Protein AF-A0A0Q8F2L2-F1 (afdb_monomer)

Mean predicted aligned error: 10.18 Å

pLDDT: mean 75.05, std 16.46, range [38.38, 95.62]

Nearest PDB structures (foldseek):
  5og9-assembly1_A  TM=2.376E-01  e=6.481E+00  Priestia megaterium

Radius of gyration: 17.49 Å; Cα contacts (8 Å, |Δi|>4): 86; chains: 1; bounding box: 38×42×58 Å

Structure (mmCIF, N/CA/C/O backbone):
data_AF-A0A0Q8F2L2-F1
#
_entry.id   AF-A0A0Q8F2L2-F1
#
loop_
_atom_site.group_PDB
_atom_site.id
_atom_site.type_symbol
_atom_site.label_atom_id
_atom_site.label_alt_id
_atom_site.label_comp_id
_atom_site.label_asym_id
_atom_site.label_entity_id
_atom_site.label_seq_id
_atom_site.pdbx_PDB_ins_code
_atom_site.Cartn_x
_atom_site.Cartn_y
_atom_site.Cartn_z
_atom_site.occupancy
_atom_site.B_iso_or_equiv
_atom_site.auth_seq_id
_atom_site.auth_comp_id
_atom_site.auth_asym_id
_atom_site.auth_atom_id
_atom_site.pdbx_PDB_model_num
ATOM 1 N N . MET A 1 1 ? 22.823 -25.774 -33.052 1.00 42.50 1 MET A N 1
ATOM 2 C CA . MET A 1 1 ? 22.061 -24.569 -33.439 1.00 42.50 1 MET A CA 1
ATOM 3 C C . MET A 1 1 ? 20.891 -24.488 -32.468 1.00 42.50 1 MET A C 1
ATOM 5 O O . MET A 1 1 ? 19.851 -25.074 -32.722 1.00 42.50 1 MET A O 1
ATOM 9 N N . MET A 1 2 ? 21.163 -23.960 -31.272 1.00 42.34 2 MET A N 1
ATOM 10 C CA . MET A 1 2 ? 20.377 -24.131 -30.042 1.00 42.34 2 MET A CA 1
ATOM 11 C C . MET A 1 2 ? 20.189 -22.764 -29.369 1.00 42.34 2 MET A C 1
ATOM 13 O O . MET A 1 2 ? 21.136 -21.989 -29.308 1.00 42.34 2 MET A O 1
ATOM 17 N N . GLU A 1 3 ? 18.972 -22.528 -28.875 1.00 50.94 3 GLU A N 1
ATOM 18 C CA . GLU A 1 3 ? 18.668 -21.773 -27.645 1.00 50.94 3 GLU A CA 1
ATOM 19 C C . GLU A 1 3 ? 19.119 -20.310 -27.493 1.00 50.94 3 GLU A C 1
ATOM 21 O O . GLU A 1 3 ? 19.475 -19.879 -26.403 1.00 50.94 3 GLU A O 1
ATOM 26 N N . GLU A 1 4 ? 18.956 -19.479 -28.525 1.00 46.69 4 GLU A N 1
ATOM 27 C CA . GLU A 1 4 ? 18.991 -18.013 -28.331 1.00 46.69 4 GLU A CA 1
ATOM 28 C C . GLU A 1 4 ? 17.603 -17.375 -28.112 1.00 46.69 4 GLU A C 1
ATOM 30 O O . GLU A 1 4 ? 17.502 -16.212 -27.759 1.00 46.69 4 GLU A O 1
ATOM 35 N N . ARG A 1 5 ? 16.503 -18.129 -28.247 1.00 54.28 5 ARG A N 1
ATOM 36 C CA . ARG A 1 5 ? 15.134 -17.562 -28.212 1.00 54.28 5 ARG A CA 1
ATOM 37 C C . ARG A 1 5 ? 14.447 -17.594 -26.842 1.00 54.28 5 ARG A C 1
ATOM 39 O O . ARG A 1 5 ? 13.423 -16.945 -26.661 1.00 54.28 5 ARG A O 1
ATOM 46 N N . SER A 1 6 ? 14.975 -18.362 -25.887 1.00 50.91 6 SER A N 1
ATOM 47 C CA . SER A 1 6 ? 14.314 -18.596 -24.591 1.00 50.91 6 SER A CA 1
ATOM 48 C C . SER A 1 6 ? 14.549 -17.474 -23.573 1.00 50.91 6 SER A C 1
ATOM 50 O O . SER A 1 6 ? 13.743 -17.311 -22.660 1.00 50.91 6 SER A O 1
ATOM 52 N N . TRP A 1 7 ? 15.629 -16.699 -23.715 1.00 50.44 7 TRP A N 1
ATOM 53 C CA . TRP A 1 7 ? 15.955 -15.593 -22.808 1.00 50.44 7 TRP A CA 1
ATOM 54 C C . TRP A 1 7 ? 15.316 -14.270 -23.246 1.00 50.44 7 TRP A C 1
ATOM 56 O O . TRP A 1 7 ? 14.899 -13.494 -22.391 1.00 50.44 7 TRP A O 1
ATOM 66 N N . GLU A 1 8 ? 15.129 -14.052 -24.550 1.00 50.84 8 GLU A N 1
ATOM 67 C CA . GLU A 1 8 ? 14.373 -12.904 -25.073 1.00 50.84 8 GLU A CA 1
ATOM 68 C C . GLU A 1 8 ? 12.880 -13.018 -24.735 1.00 50.84 8 GLU A C 1
ATOM 70 O O . GLU A 1 8 ? 12.269 -12.057 -24.276 1.00 50.84 8 GLU A O 1
ATOM 75 N N . GLN A 1 9 ? 12.295 -14.216 -24.867 1.00 53.16 9 GLN A N 1
ATOM 76 C CA . GLN A 1 9 ? 10.883 -14.451 -24.536 1.00 53.16 9 GLN A CA 1
ATOM 77 C C . GLN A 1 9 ? 10.589 -14.290 -23.038 1.00 53.16 9 GLN A C 1
ATOM 79 O O . GLN A 1 9 ? 9.527 -13.785 -22.680 1.00 53.16 9 GLN A O 1
ATOM 84 N N . GLY A 1 10 ? 11.530 -14.663 -22.162 1.00 57.69 10 GLY A N 1
ATOM 85 C CA . GLY A 1 10 ? 11.390 -14.473 -20.715 1.00 57.69 10 GLY A CA 1
ATOM 86 C C . GLY A 1 10 ? 11.423 -13.001 -20.288 1.00 57.69 10 GLY A C 1
ATOM 87 O O . GLY A 1 10 ? 10.695 -12.618 -19.374 1.00 57.69 10 GLY A O 1
ATOM 88 N N . VAL A 1 11 ? 12.220 -12.165 -20.964 1.00 59.19 11 VAL A N 1
ATOM 89 C CA . VAL A 1 11 ? 12.268 -10.714 -20.710 1.00 59.19 11 VAL A CA 1
ATOM 90 C C . VAL A 1 11 ? 10.999 -10.035 -21.217 1.00 59.19 11 VAL A C 1
ATOM 92 O O . VAL A 1 11 ? 10.376 -9.296 -20.463 1.00 59.19 11 VAL A O 1
ATOM 95 N N . VAL A 1 12 ? 10.559 -10.349 -22.438 1.00 60.12 12 VAL A N 1
ATOM 96 C CA . VAL A 1 12 ? 9.354 -9.745 -23.032 1.00 60.12 12 VAL A CA 1
ATOM 97 C C . VAL A 1 12 ? 8.083 -10.139 -22.272 1.00 60.12 12 VAL A C 1
ATOM 99 O O . VAL A 1 12 ? 7.208 -9.301 -22.073 1.00 60.12 12 VAL A O 1
ATOM 102 N N . ALA A 1 13 ? 7.982 -11.383 -21.791 1.00 60.06 13 ALA A N 1
ATOM 103 C CA . ALA A 1 13 ? 6.863 -11.808 -20.948 1.00 60.06 13 ALA A CA 1
ATOM 104 C C . ALA A 1 13 ? 6.854 -11.074 -19.596 1.00 60.06 13 ALA A C 1
ATOM 106 O O . ALA A 1 13 ? 5.814 -10.568 -19.185 1.00 60.06 13 ALA A O 1
ATOM 107 N N . ALA A 1 14 ? 8.013 -10.935 -18.942 1.00 60.16 14 ALA A N 1
ATOM 108 C CA . ALA A 1 14 ? 8.129 -10.187 -17.690 1.00 60.16 14 ALA A CA 1
ATOM 109 C C . ALA A 1 14 ? 7.838 -8.683 -17.867 1.00 60.16 14 ALA A C 1
ATOM 111 O O . ALA A 1 14 ? 7.245 -8.060 -16.986 1.00 60.16 14 ALA A O 1
ATOM 112 N N . GLU A 1 15 ? 8.233 -8.095 -18.998 1.00 56.75 15 GLU A N 1
ATOM 113 C CA . GLU A 1 15 ? 7.913 -6.708 -19.346 1.00 56.75 15 GLU A CA 1
ATOM 114 C C . GLU A 1 15 ? 6.416 -6.522 -19.622 1.00 56.75 15 GLU A C 1
ATOM 116 O O . GLU A 1 15 ? 5.820 -5.579 -19.103 1.00 56.75 15 GLU A O 1
ATOM 121 N N . ALA A 1 16 ? 5.786 -7.431 -20.370 1.00 60.00 16 ALA A N 1
ATOM 122 C CA . ALA A 1 16 ? 4.350 -7.393 -20.641 1.00 60.00 16 ALA A CA 1
ATOM 123 C C . ALA A 1 16 ? 3.518 -7.559 -19.357 1.00 60.00 16 ALA A C 1
ATOM 125 O O . ALA A 1 16 ? 2.593 -6.783 -19.127 1.00 60.00 16 ALA A O 1
ATOM 126 N N . GLU A 1 17 ? 3.894 -8.492 -18.477 1.00 61.31 17 GLU A N 1
ATOM 127 C CA . GLU A 1 17 ? 3.280 -8.655 -17.152 1.00 61.31 17 GLU A CA 1
ATOM 128 C C . GLU A 1 17 ? 3.451 -7.401 -16.277 1.00 61.31 17 GLU A C 1
ATOM 130 O O . GLU A 1 17 ? 2.535 -7.016 -15.549 1.00 61.31 17 GLU A O 1
ATOM 135 N N . MET A 1 18 ? 4.601 -6.718 -16.360 1.00 63.25 18 MET A N 1
ATOM 136 C CA . MET A 1 18 ? 4.824 -5.450 -15.658 1.00 63.25 18 MET A CA 1
ATOM 137 C C . MET A 1 18 ? 3.941 -4.312 -16.183 1.00 63.25 18 MET A C 1
ATOM 139 O O . MET A 1 18 ? 3.462 -3.512 -15.375 1.00 63.25 18 MET A O 1
ATOM 143 N N . VAL A 1 19 ? 3.731 -4.222 -17.500 1.00 61.06 19 VAL A N 1
ATOM 144 C CA . VAL A 1 19 ? 2.868 -3.200 -18.121 1.00 61.06 19 VAL A CA 1
ATOM 145 C C . VAL A 1 19 ? 1.403 -3.439 -17.753 1.00 61.06 19 VAL A C 1
ATOM 147 O O . VAL A 1 19 ? 0.698 -2.497 -17.392 1.00 61.06 19 VAL A O 1
ATOM 150 N N . ASP A 1 20 ? 0.959 -4.694 -17.769 1.00 64.56 20 ASP A N 1
ATOM 151 C CA . ASP A 1 20 ? -0.424 -5.057 -17.450 1.00 64.56 20 ASP A CA 1
ATOM 152 C C 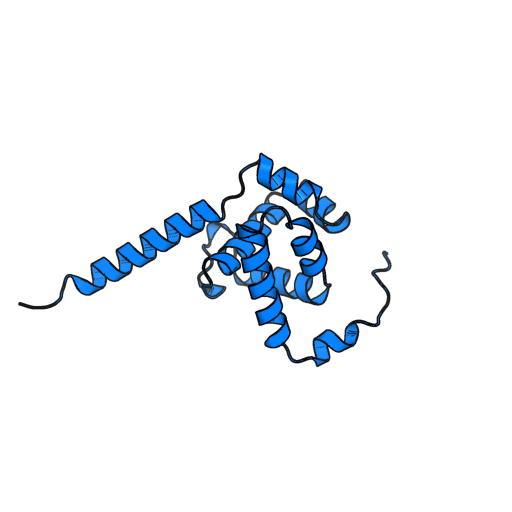. ASP A 1 20 ? -0.730 -4.844 -15.957 1.00 64.56 20 ASP A C 1
ATOM 154 O O . ASP A 1 20 ? -1.743 -4.253 -15.577 1.00 64.56 20 ASP A O 1
ATOM 158 N N . ALA A 1 21 ? 0.221 -5.192 -15.087 1.00 66.00 21 ALA A N 1
ATOM 159 C CA . ALA A 1 21 ? 0.137 -4.880 -13.666 1.00 66.00 21 ALA A CA 1
ATOM 160 C C . ALA A 1 21 ? 0.125 -3.376 -13.368 1.00 66.00 21 ALA A C 1
ATOM 162 O O . ALA A 1 21 ? -0.515 -2.936 -12.414 1.00 66.00 21 ALA A O 1
ATOM 163 N N . PHE A 1 22 ? 0.847 -2.576 -14.152 1.00 66.69 22 PHE A N 1
ATOM 164 C CA . PHE A 1 22 ? 0.826 -1.124 -14.020 1.00 66.69 22 PHE A CA 1
ATOM 165 C C . PHE A 1 22 ? -0.558 -0.560 -14.371 1.00 66.69 22 PHE A C 1
ATOM 167 O O . PHE A 1 22 ? -1.113 0.222 -13.598 1.00 66.69 22 PHE A O 1
ATOM 174 N N . ALA A 1 23 ? -1.150 -1.020 -15.477 1.00 64.94 23 ALA A N 1
ATOM 175 C CA . ALA A 1 23 ? -2.494 -0.627 -15.892 1.00 64.94 23 ALA A CA 1
ATOM 176 C C . ALA A 1 23 ? -3.570 -1.046 -14.875 1.00 64.94 23 ALA A C 1
ATOM 178 O O . ALA A 1 23 ? -4.479 -0.269 -14.589 1.00 64.94 23 ALA A O 1
ATOM 179 N N . ALA A 1 24 ? -3.436 -2.229 -14.269 1.00 65.19 24 ALA A N 1
ATOM 180 C CA . ALA A 1 24 ? -4.362 -2.716 -13.246 1.00 65.19 24 ALA A CA 1
ATOM 181 C C . ALA A 1 24 ? -4.336 -1.888 -11.945 1.00 65.19 24 ALA A C 1
ATOM 183 O O . ALA A 1 24 ? -5.322 -1.851 -11.209 1.00 65.19 24 ALA A O 1
ATOM 184 N N . VAL A 1 25 ? -3.212 -1.230 -11.649 1.00 73.25 25 VAL A N 1
ATOM 185 C CA . VAL A 1 25 ? -2.986 -0.510 -10.385 1.00 73.25 25 VAL A CA 1
ATOM 186 C C . VAL A 1 25 ? -3.206 0.997 -10.526 1.00 73.25 25 VAL A C 1
ATOM 188 O O . VAL A 1 25 ? -3.393 1.687 -9.521 1.00 73.25 25 VAL A O 1
ATOM 191 N N . GLN A 1 26 ? -3.210 1.524 -11.753 1.00 74.25 26 GLN A N 1
ATOM 192 C CA . GLN A 1 26 ? -3.437 2.942 -11.992 1.00 74.25 26 GLN A CA 1
ATOM 193 C C . GLN A 1 26 ? -4.870 3.307 -11.588 1.00 74.25 26 GLN A C 1
ATOM 195 O O . GLN A 1 26 ? -5.848 2.956 -12.248 1.00 74.25 26 GLN A O 1
ATOM 200 N N . LEU A 1 27 ? -5.002 4.015 -10.469 1.00 74.50 27 LEU A N 1
ATOM 201 C CA . LEU A 1 27 ? -6.289 4.511 -10.013 1.00 74.50 27 LEU A CA 1
ATOM 202 C C . LEU A 1 27 ? -6.669 5.659 -10.945 1.00 74.50 27 LEU A C 1
ATOM 204 O O . LEU A 1 27 ? -5.902 6.611 -11.073 1.00 74.50 27 LEU A O 1
ATOM 208 N N . ASP A 1 28 ? -7.819 5.600 -11.615 1.00 80.94 28 ASP A N 1
ATOM 209 C CA . ASP A 1 28 ? -8.349 6.791 -12.281 1.00 80.94 28 ASP A CA 1
ATOM 210 C C . ASP A 1 28 ? -8.760 7.848 -11.235 1.00 80.94 28 ASP A C 1
ATOM 212 O O . ASP A 1 28 ? -8.746 7.597 -10.026 1.00 80.94 28 ASP A O 1
ATOM 216 N N . GLN A 1 29 ? -9.077 9.069 -11.675 1.00 78.38 29 GLN A N 1
ATOM 217 C CA . GLN A 1 29 ? -9.418 10.148 -10.745 1.00 78.38 29 GLN A CA 1
ATOM 218 C C . GLN A 1 29 ? -10.676 9.836 -9.918 1.00 78.38 29 GLN A C 1
ATOM 220 O O . GLN A 1 29 ? -10.689 10.109 -8.723 1.00 78.38 29 GLN A O 1
ATOM 225 N N . ALA A 1 30 ? -11.699 9.222 -10.516 1.00 77.50 30 ALA A N 1
ATOM 226 C CA . ALA A 1 30 ? -12.953 8.919 -9.830 1.00 77.50 30 ALA A CA 1
ATOM 227 C C . ALA A 1 30 ? -12.766 7.836 -8.758 1.00 77.50 30 ALA A C 1
ATOM 229 O O . ALA A 1 30 ? -13.263 7.961 -7.640 1.00 77.50 30 ALA A O 1
ATOM 230 N N . ARG A 1 31 ? -12.000 6.792 -9.079 1.00 76.94 31 ARG A N 1
ATOM 231 C CA . ARG A 1 31 ? -11.608 5.728 -8.159 1.00 76.94 31 ARG A CA 1
ATOM 232 C C . ARG A 1 31 ? -10.706 6.277 -7.060 1.00 76.94 31 ARG A C 1
ATOM 234 O O . ARG A 1 31 ? -10.920 5.964 -5.897 1.00 76.94 31 ARG A O 1
ATOM 241 N N . TRP A 1 32 ? -9.740 7.130 -7.398 1.00 81.38 32 TRP A N 1
ATOM 242 C CA . TRP A 1 32 ? -8.910 7.818 -6.411 1.00 81.38 32 TRP A CA 1
ATOM 243 C C . TRP A 1 32 ? -9.753 8.649 -5.439 1.00 81.38 32 TRP A C 1
ATOM 245 O O . TRP A 1 32 ? -9.589 8.517 -4.228 1.00 81.38 32 TRP A O 1
ATOM 255 N N . ASP A 1 33 ? -10.690 9.446 -5.945 1.00 80.12 33 ASP A N 1
ATOM 256 C CA . ASP A 1 33 ? -11.557 10.281 -5.115 1.00 80.12 33 ASP A CA 1
ATOM 257 C C . ASP A 1 33 ? -12.486 9.439 -4.239 1.00 80.12 33 ASP A C 1
ATOM 259 O O . ASP A 1 33 ? -12.666 9.769 -3.070 1.00 80.12 33 ASP A O 1
ATOM 263 N N . ALA A 1 34 ? -13.006 8.317 -4.748 1.00 74.81 34 ALA A N 1
ATOM 264 C CA . ALA A 1 34 ? -13.782 7.361 -3.960 1.00 74.81 34 ALA A CA 1
ATOM 265 C C . ALA A 1 34 ? -12.951 6.762 -2.814 1.00 74.81 34 ALA A C 1
ATOM 267 O O . ALA A 1 34 ? -13.410 6.736 -1.676 1.00 74.81 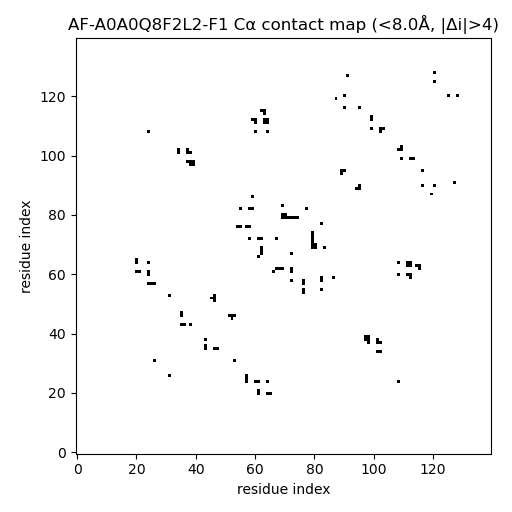34 ALA A O 1
ATOM 268 N N . ILE A 1 35 ? -11.703 6.366 -3.079 1.00 75.38 35 ILE A N 1
ATOM 269 C CA . ILE A 1 35 ? -10.786 5.851 -2.05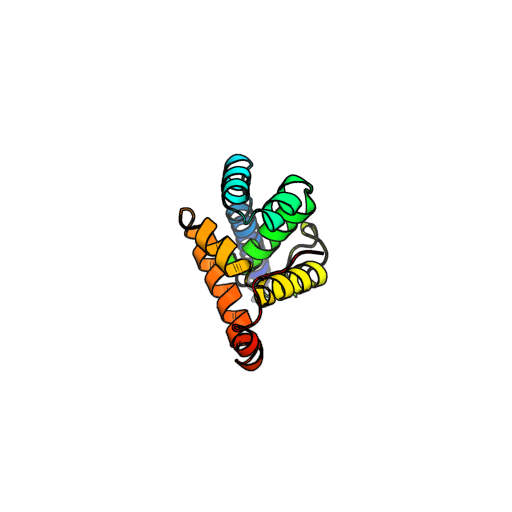4 1.00 75.38 35 ILE A CA 1
ATOM 270 C C . ILE A 1 35 ? -10.483 6.938 -1.023 1.00 75.38 35 ILE A C 1
ATOM 272 O O . ILE A 1 35 ? -10.639 6.727 0.175 1.00 75.38 35 ILE A O 1
ATOM 276 N N . VAL A 1 36 ? -10.104 8.143 -1.457 1.00 78.44 36 VAL A N 1
ATOM 277 C CA . VAL A 1 36 ? -9.875 9.276 -0.547 1.00 78.44 36 VAL A CA 1
ATOM 278 C C . VAL A 1 36 ? -11.132 9.586 0.263 1.00 78.44 36 VAL A C 1
ATOM 280 O O . VAL A 1 36 ? -11.026 9.908 1.450 1.00 78.44 36 VAL A O 1
ATOM 283 N N . ALA A 1 37 ? -12.313 9.429 -0.343 1.00 76.44 37 ALA A N 1
ATOM 284 C CA . ALA A 1 37 ? -13.607 9.615 0.288 1.00 76.44 37 ALA A CA 1
ATOM 285 C C . ALA A 1 37 ? -13.912 8.582 1.385 1.00 76.44 37 ALA A C 1
ATOM 287 O O . ALA A 1 37 ? -14.770 8.851 2.231 1.00 76.44 37 ALA A O 1
ATOM 288 N N . THR A 1 38 ? -13.184 7.469 1.445 1.00 71.81 38 THR A N 1
ATOM 289 C CA . THR A 1 38 ? -13.334 6.419 2.460 1.00 71.81 38 THR A CA 1
ATOM 290 C C . THR A 1 38 ? -12.155 6.377 3.445 1.00 71.81 38 THR A C 1
ATOM 292 O O . THR A 1 38 ? -12.293 5.825 4.534 1.00 71.81 38 THR A O 1
ATOM 295 N N . LEU A 1 39 ? -11.030 7.041 3.142 1.00 74.81 39 LEU A N 1
ATOM 296 C CA . LEU A 1 39 ? -9.850 7.092 4.016 1.00 74.81 39 LEU A CA 1
ATOM 297 C C . LEU A 1 39 ? -10.130 7.743 5.389 1.00 74.81 39 LEU A C 1
ATOM 299 O O . LEU A 1 39 ? -10.874 8.729 5.472 1.00 74.81 39 LEU A O 1
ATOM 303 N N . PRO A 1 40 ? -9.447 7.303 6.460 1.00 72.56 40 PRO A N 1
ATOM 304 C CA . PRO A 1 40 ? -9.532 7.931 7.780 1.00 72.56 40 PRO A CA 1
ATOM 305 C C . PRO A 1 40 ? -9.210 9.431 7.739 1.00 72.56 40 PRO A C 1
ATOM 307 O O . PRO A 1 40 ? -8.324 9.819 6.976 1.00 72.56 40 PRO A O 1
ATOM 310 N N . PRO A 1 41 ? -9.837 10.297 8.560 1.00 71.19 41 PRO A N 1
ATOM 311 C CA . PRO A 1 41 ? -9.708 11.758 8.457 1.00 71.19 41 PRO A CA 1
ATOM 312 C C . PRO A 1 41 ? -8.265 12.289 8.395 1.00 71.19 41 PRO A C 1
ATOM 314 O O . PRO A 1 41 ? -7.964 13.170 7.592 1.00 71.19 41 PRO A O 1
ATOM 317 N N . LEU A 1 42 ? -7.342 11.721 9.178 1.00 65.94 42 LEU A N 1
ATOM 318 C CA . LEU A 1 42 ? -5.926 12.122 9.186 1.00 65.94 42 LEU A CA 1
ATOM 319 C C . LEU A 1 42 ? -5.159 11.647 7.943 1.00 65.94 42 LEU A C 1
ATOM 321 O O . LEU A 1 42 ? -4.272 12.340 7.440 1.00 65.94 42 LEU A O 1
ATOM 325 N N . VAL A 1 43 ? -5.498 10.462 7.435 1.00 68.69 43 VAL A N 1
ATOM 326 C CA . VAL A 1 43 ? -4.918 9.912 6.205 1.00 68.69 43 VAL A CA 1
ATOM 327 C C . VAL A 1 43 ? -5.448 10.684 5.003 1.00 68.69 43 VAL A C 1
ATOM 329 O O . VAL A 1 43 ? -4.673 11.100 4.147 1.00 68.69 43 VAL A O 1
ATOM 332 N N . ARG A 1 44 ? -6.750 10.963 5.002 1.00 72.38 44 ARG A N 1
ATOM 333 C CA . ARG A 1 44 ? -7.442 11.803 4.035 1.00 72.38 44 ARG A CA 1
ATOM 334 C C . ARG A 1 44 ? -6.865 13.208 3.991 1.00 72.38 44 ARG A C 1
ATOM 336 O O . ARG A 1 44 ? -6.548 13.670 2.907 1.00 72.38 44 ARG A O 1
ATOM 343 N N . ALA A 1 45 ? -6.628 13.858 5.131 1.00 67.81 45 ALA A N 1
ATOM 344 C CA . ALA A 1 45 ? -6.002 15.182 5.168 1.00 67.81 45 ALA A CA 1
ATOM 345 C C . ALA A 1 45 ? -4.617 15.199 4.488 1.00 67.81 45 ALA A C 1
ATOM 347 O O . ALA A 1 45 ? -4.250 16.170 3.829 1.00 67.81 45 ALA A O 1
ATOM 348 N N . ARG A 1 46 ? -3.855 14.101 4.591 1.00 66.75 46 ARG A N 1
ATOM 349 C CA . ARG A 1 46 ? -2.567 13.923 3.894 1.00 66.75 46 ARG A CA 1
ATOM 350 C C . ARG A 1 46 ? -2.713 13.464 2.438 1.00 66.75 46 ARG A C 1
ATOM 352 O O . ARG A 1 46 ? -1.779 13.650 1.659 1.00 66.75 46 ARG A O 1
ATOM 359 N N . ALA A 1 47 ? -3.831 12.836 2.082 1.00 68.06 47 ALA A N 1
ATOM 360 C CA . ALA A 1 47 ? -4.142 12.387 0.727 1.00 68.06 47 ALA A CA 1
ATOM 361 C C . ALA A 1 47 ? -4.661 13.528 -0.154 1.00 68.06 47 ALA A C 1
ATOM 363 O O . ALA A 1 47 ? -4.229 13.658 -1.293 1.00 68.06 47 ALA A O 1
ATOM 364 N N . VAL A 1 48 ? -5.506 14.393 0.409 1.00 62.59 48 VAL A N 1
ATOM 365 C CA . VAL A 1 48 ? -6.062 15.590 -0.238 1.00 62.59 48 VAL A CA 1
ATOM 366 C C . VAL A 1 48 ? -4.969 16.625 -0.533 1.00 62.59 48 VAL A C 1
ATOM 368 O O . VAL A 1 48 ? -5.021 17.297 -1.554 1.00 62.59 48 VAL A O 1
ATOM 371 N N . ASN A 1 49 ? -3.940 16.713 0.316 1.00 56.44 49 ASN A N 1
ATOM 372 C CA . ASN A 1 49 ? -2.889 17.731 0.210 1.00 56.44 49 ASN A CA 1
ATOM 373 C C . ASN A 1 49 ? -1.617 17.288 -0.541 1.00 56.44 49 ASN A C 1
ATOM 375 O O . ASN A 1 49 ? -0.616 18.004 -0.491 1.00 56.44 49 ASN A O 1
ATOM 379 N N . GLY A 1 50 ? -1.579 16.129 -1.213 1.00 58.50 50 GLY A N 1
ATOM 380 C CA . GLY A 1 50 ? -0.343 15.757 -1.905 1.00 58.50 50 GLY A CA 1
ATOM 381 C C . GLY A 1 50 ? -0.415 14.599 -2.889 1.00 58.50 50 GLY A C 1
ATOM 382 O O . GLY A 1 50 ? -0.679 13.460 -2.505 1.00 58.50 50 GLY A O 1
ATOM 383 N N . GLU A 1 51 ? 0.027 14.874 -4.120 1.00 61.88 51 GLU A N 1
ATOM 384 C CA . GLU A 1 51 ? 0.377 13.895 -5.168 1.00 61.88 51 GLU A CA 1
ATOM 385 C C . GLU A 1 51 ? 1.242 12.740 -4.627 1.00 61.88 51 GLU A C 1
ATOM 387 O O . GLU A 1 51 ? 1.116 11.587 -5.036 1.00 61.88 51 GLU A O 1
ATOM 392 N N . ARG A 1 52 ? 2.068 13.020 -3.610 1.00 76.25 52 ARG A N 1
ATOM 393 C CA . ARG A 1 52 ? 2.923 12.038 -2.925 1.00 76.25 52 ARG A CA 1
ATOM 394 C C . ARG A 1 52 ? 2.158 10.942 -2.182 1.00 76.25 52 ARG A C 1
ATOM 396 O O . ARG A 1 52 ? 2.721 9.875 -1.953 1.00 76.25 52 ARG A O 1
ATOM 403 N N . THR A 1 53 ? 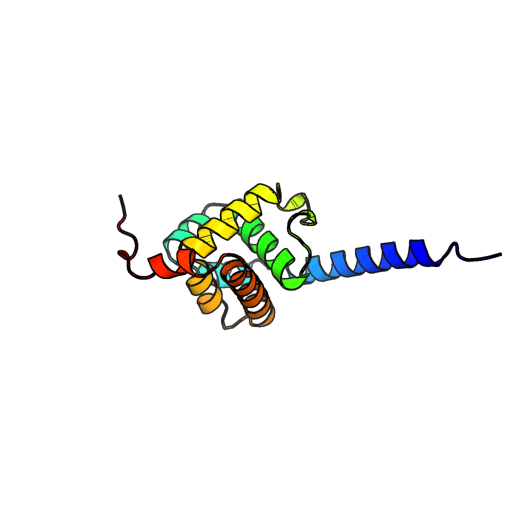0.926 11.186 -1.736 1.00 81.19 53 THR A N 1
ATOM 404 C CA . THR A 1 53 ? 0.121 10.157 -1.056 1.00 81.19 53 THR A CA 1
ATOM 405 C C . THR A 1 53 ? -0.571 9.244 -2.061 1.00 81.19 53 THR A C 1
ATOM 407 O O . THR A 1 53 ? -0.623 8.042 -1.812 1.00 81.19 53 THR A O 1
ATOM 410 N N . ARG A 1 54 ? -1.007 9.774 -3.212 1.00 84.69 54 ARG A N 1
ATOM 411 C CA . ARG A 1 54 ? -1.490 8.952 -4.329 1.00 84.69 54 ARG A CA 1
ATOM 412 C C . ARG A 1 54 ? -0.405 8.033 -4.857 1.00 84.69 54 ARG A C 1
ATOM 414 O O . ARG A 1 54 ? -0.580 6.822 -4.809 1.00 84.69 54 ARG A O 1
ATOM 421 N N . ALA A 1 55 ? 0.748 8.598 -5.214 1.00 85.00 55 ALA A N 1
ATOM 422 C CA . ALA A 1 55 ? 1.890 7.818 -5.681 1.00 85.00 55 ALA A CA 1
ATOM 423 C C . ALA A 1 55 ? 2.319 6.750 -4.659 1.00 85.00 55 ALA A C 1
ATOM 425 O O . ALA A 1 55 ? 2.682 5.643 -5.034 1.00 85.00 55 ALA A O 1
ATOM 426 N N . PHE A 1 56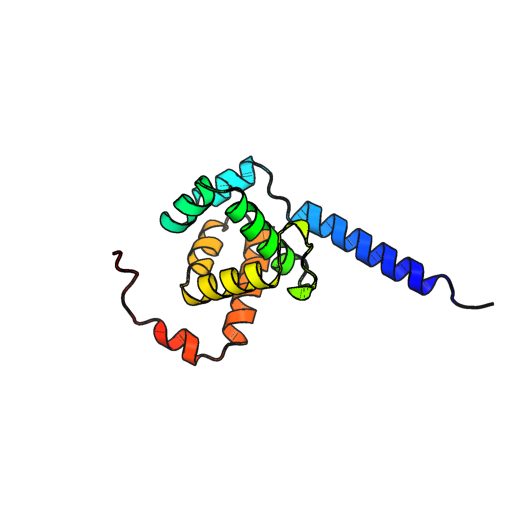 ? 2.239 7.053 -3.357 1.00 88.88 56 PHE A N 1
ATOM 427 C CA . PHE A 1 56 ? 2.506 6.078 -2.300 1.00 88.88 56 PHE A CA 1
ATOM 428 C C . PHE A 1 56 ? 1.487 4.929 -2.271 1.00 88.88 56 PHE A C 1
ATOM 430 O O . PHE A 1 56 ? 1.891 3.776 -2.153 1.00 88.88 56 PHE A O 1
ATOM 437 N N . LEU A 1 57 ? 0.188 5.223 -2.359 1.00 88.00 57 LEU A N 1
ATOM 438 C CA . LEU A 1 57 ? -0.848 4.189 -2.357 1.00 88.00 57 LEU A CA 1
ATOM 439 C C . LEU A 1 57 ? -0.774 3.320 -3.616 1.00 88.00 57 LEU A C 1
ATOM 441 O O . LEU A 1 57 ? -0.788 2.099 -3.496 1.00 88.00 57 LEU A O 1
ATOM 445 N N . GLU A 1 58 ? -0.599 3.925 -4.790 1.00 88.88 58 GLU A N 1
ATOM 446 C CA . GLU A 1 58 ? -0.393 3.204 -6.054 1.00 88.88 58 GLU A CA 1
ATOM 447 C C . GLU A 1 58 ? 0.852 2.302 -5.987 1.00 88.88 58 GLU A C 1
ATOM 449 O O . GLU A 1 58 ? 0.795 1.139 -6.378 1.00 88.88 58 GLU A O 1
ATOM 454 N N . ALA A 1 59 ? 1.949 2.772 -5.385 1.00 92.12 59 ALA A N 1
ATOM 455 C CA . ALA A 1 59 ? 3.148 1.960 -5.177 1.00 92.12 59 ALA A CA 1
ATOM 456 C C . ALA A 1 59 ? 2.894 0.714 -4.317 1.00 92.12 59 ALA A C 1
ATOM 458 O O . ALA A 1 59 ? 3.371 -0.378 -4.627 1.00 92.12 59 ALA A O 1
ATOM 459 N N . VAL A 1 60 ? 2.158 0.874 -3.212 1.00 93.44 60 VAL A N 1
ATOM 460 C CA . VAL A 1 60 ? 1.822 -0.237 -2.311 1.00 93.44 60 VAL A CA 1
ATOM 461 C C . VAL A 1 60 ? 0.886 -1.221 -3.008 1.00 93.44 60 VAL A C 1
ATOM 463 O O . VAL A 1 60 ? 1.102 -2.429 -2.920 1.00 93.44 60 VAL A O 1
ATOM 466 N N . LEU A 1 61 ? -0.119 -0.717 -3.726 1.00 90.62 61 LEU A N 1
ATOM 467 C CA . LEU A 1 61 ? -1.040 -1.548 -4.497 1.00 90.62 61 LEU A CA 1
ATOM 468 C C . LEU A 1 61 ? -0.308 -2.334 -5.584 1.00 90.62 61 LEU A C 1
ATOM 470 O O . LEU A 1 61 ? -0.598 -3.511 -5.772 1.00 90.62 61 LEU A O 1
ATOM 474 N N . TRP A 1 62 ? 0.702 -1.749 -6.229 1.00 91.44 62 TRP A N 1
ATOM 475 C CA . TRP A 1 62 ? 1.491 -2.470 -7.221 1.00 91.44 62 TRP A CA 1
ATOM 476 C C . TRP A 1 62 ? 2.228 -3.655 -6.610 1.00 91.44 62 TRP A C 1
ATOM 478 O O . TRP A 1 62 ? 2.159 -4.761 -7.142 1.00 91.44 62 TRP A O 1
ATOM 488 N N . VAL A 1 63 ? 2.875 -3.463 -5.458 1.00 93.19 63 VAL A N 1
ATOM 489 C CA . VAL A 1 63 ? 3.530 -4.559 -4.724 1.00 93.19 63 VAL A CA 1
ATOM 490 C C . VAL A 1 63 ? 2.510 -5.620 -4.309 1.00 93.19 63 VAL A C 1
ATOM 492 O O . VAL A 1 63 ? 2.772 -6.815 -4.430 1.00 93.19 63 VAL A O 1
ATOM 495 N N . ALA A 1 64 ? 1.331 -5.196 -3.859 1.00 92.81 64 ALA A N 1
ATOM 496 C CA . ALA A 1 64 ? 0.271 -6.090 -3.415 1.00 92.81 64 ALA A CA 1
ATOM 497 C C . ALA A 1 64 ? -0.286 -6.963 -4.556 1.00 92.81 64 ALA A C 1
ATOM 499 O O . ALA A 1 64 ? -0.450 -8.175 -4.386 1.00 92.81 64 ALA A O 1
ATOM 500 N N . VAL A 1 65 ? -0.557 -6.356 -5.715 1.00 89.12 65 VAL A N 1
ATOM 501 C CA . VAL A 1 65 ? -1.127 -7.015 -6.900 1.00 89.12 65 VAL A CA 1
ATOM 502 C C . VAL A 1 65 ? -0.091 -7.911 -7.574 1.00 89.12 65 VAL A C 1
ATOM 504 O O . VAL A 1 65 ? -0.361 -9.088 -7.806 1.00 89.12 65 VAL A O 1
ATOM 507 N N . THR A 1 66 ? 1.114 -7.393 -7.828 1.00 88.69 66 THR A N 1
ATOM 508 C CA . THR A 1 66 ? 2.173 -8.133 -8.542 1.00 88.69 66 THR A CA 1
ATOM 509 C C . THR A 1 66 ? 2.876 -9.179 -7.698 1.00 88.69 66 THR A C 1
ATOM 511 O O . THR A 1 66 ? 3.535 -10.064 -8.241 1.00 88.69 66 THR A O 1
ATOM 514 N N . ARG A 1 67 ? 2.792 -9.061 -6.367 1.00 89.62 67 ARG A N 1
ATOM 515 C CA . ARG A 1 67 ? 3.549 -9.875 -5.403 1.00 89.62 67 ARG A CA 1
ATOM 516 C C . ARG A 1 67 ? 5.066 -9.807 -5.596 1.00 89.62 67 ARG A C 1
ATOM 518 O O . ARG A 1 67 ? 5.795 -10.655 -5.082 1.00 89.62 67 ARG A O 1
ATOM 525 N N . GLN A 1 68 ? 5.555 -8.804 -6.321 1.00 90.19 68 GLN A N 1
ATOM 526 C CA . GLN A 1 68 ? 6.982 -8.582 -6.495 1.00 90.19 68 GLN A CA 1
ATOM 527 C C . GLN A 1 68 ? 7.587 -8.045 -5.191 1.00 90.19 68 GLN A C 1
ATOM 529 O O . GLN A 1 68 ? 6.920 -7.335 -4.434 1.00 90.19 68 GLN A O 1
ATOM 534 N N . PRO A 1 69 ? 8.863 -8.344 -4.898 1.00 90.88 69 PRO A N 1
ATOM 535 C CA . PRO A 1 69 ? 9.527 -7.776 -3.736 1.00 90.88 69 PRO A CA 1
ATOM 536 C C . PRO A 1 69 ? 9.627 -6.253 -3.867 1.00 90.88 69 PRO A C 1
ATOM 538 O O . PRO A 1 69 ? 9.819 -5.726 -4.962 1.00 90.88 69 PRO A O 1
ATOM 541 N N . TRP A 1 70 ? 9.610 -5.544 -2.735 1.00 93.19 70 TRP A N 1
ATOM 542 C CA . TRP A 1 70 ? 9.722 -4.079 -2.685 1.00 93.19 70 TRP A CA 1
ATOM 543 C C . TRP A 1 70 ? 10.893 -3.522 -3.508 1.00 93.19 70 TRP A C 1
ATOM 545 O O . TRP A 1 70 ? 10.756 -2.483 -4.140 1.00 93.19 70 TRP A O 1
ATOM 555 N N . GLY A 1 71 ? 12.027 -4.229 -3.568 1.00 93.06 71 GLY A N 1
ATOM 556 C CA . GLY A 1 71 ? 13.196 -3.816 -4.355 1.00 93.06 71 GLY A CA 1
ATOM 557 C C . GLY A 1 71 ? 12.974 -3.754 -5.874 1.00 93.06 71 GLY A C 1
ATOM 558 O O . GLY A 1 71 ? 13.777 -3.135 -6.565 1.00 93.06 71 GLY A O 1
ATOM 559 N N . ARG A 1 72 ? 11.897 -4.359 -6.394 1.00 91.62 72 ARG A N 1
ATOM 560 C CA . ARG A 1 72 ? 11.490 -4.274 -7.806 1.00 91.62 72 ARG A CA 1
ATOM 561 C C . ARG A 1 72 ? 10.506 -3.144 -8.095 1.00 91.62 72 ARG A C 1
ATOM 563 O O . ARG A 1 72 ? 10.113 -2.987 -9.245 1.00 91.62 72 ARG A O 1
ATOM 570 N N . LEU A 1 73 ? 10.122 -2.360 -7.088 1.00 90.12 73 LEU A N 1
ATOM 571 C CA . LEU A 1 73 ? 9.220 -1.233 -7.280 1.00 90.12 73 LEU A CA 1
ATOM 572 C C . LEU A 1 73 ? 9.800 -0.248 -8.326 1.00 90.12 73 LEU A C 1
ATOM 574 O O . LEU A 1 73 ? 10.915 0.254 -8.140 1.00 90.12 73 LEU A O 1
ATOM 578 N N . PRO A 1 74 ? 9.051 0.066 -9.397 1.00 87.19 74 PRO A N 1
ATOM 579 C CA . PRO A 1 74 ? 9.390 1.094 -10.370 1.00 87.19 74 PRO A CA 1
ATOM 580 C C . PRO A 1 74 ? 9.764 2.434 -9.731 1.00 87.19 74 PRO A C 1
ATOM 582 O O . PRO A 1 74 ? 9.057 2.970 -8.877 1.00 87.19 74 PRO A O 1
ATOM 585 N N . ARG A 1 75 ? 10.865 3.030 -10.208 1.00 85.12 75 ARG A N 1
ATOM 586 C CA . ARG A 1 75 ? 11.425 4.280 -9.652 1.00 85.12 75 ARG A CA 1
ATOM 587 C C . ARG A 1 75 ? 10.493 5.487 -9.787 1.00 85.12 75 ARG A C 1
ATOM 589 O O . ARG A 1 75 ? 10.681 6.461 -9.064 1.00 85.12 75 ARG A O 1
ATOM 596 N N . MET A 1 76 ? 9.505 5.437 -10.684 1.00 83.88 76 MET A N 1
ATOM 597 C CA . MET A 1 76 ? 8.516 6.507 -10.873 1.00 83.88 76 MET A CA 1
ATOM 598 C C . MET A 1 76 ? 7.656 6.759 -9.630 1.00 83.88 76 MET A C 1
ATOM 600 O O . MET A 1 76 ? 7.227 7.883 -9.399 1.00 83.88 76 MET A O 1
ATOM 604 N N . TRP A 1 77 ? 7.476 5.741 -8.785 1.00 84.44 77 TRP A N 1
ATOM 605 C CA . TRP A 1 77 ? 6.800 5.872 -7.495 1.00 84.44 77 TRP A CA 1
ATOM 606 C C . TRP A 1 77 ? 7.720 6.346 -6.363 1.00 84.44 77 TRP A C 1
ATOM 608 O O . TRP A 1 77 ? 7.308 6.466 -5.208 1.00 84.44 77 TRP A O 1
ATOM 618 N N . GLY A 1 78 ? 8.974 6.651 -6.693 1.00 86.06 78 GLY A N 1
ATOM 619 C CA . GLY A 1 78 ? 10.000 7.087 -5.763 1.00 86.06 78 GLY A CA 1
ATOM 620 C C . GLY A 1 78 ? 10.854 5.939 -5.214 1.00 86.06 78 GLY A C 1
ATOM 621 O O . GLY A 1 78 ? 10.794 4.802 -5.685 1.00 86.06 78 GLY A O 1
ATOM 622 N N . PRO A 1 79 ? 11.714 6.233 -4.222 1.00 90.88 79 PRO A N 1
ATOM 623 C CA . PRO A 1 79 ? 12.600 5.236 -3.636 1.00 90.88 79 PRO A CA 1
ATOM 624 C C . PRO A 1 79 ? 11.802 4.153 -2.903 1.00 90.88 79 PRO A C 1
ATOM 626 O O . PRO A 1 79 ? 11.101 4.446 -1.931 1.00 90.88 79 PRO A O 1
ATOM 629 N N . TRP A 1 80 ? 11.963 2.891 -3.313 1.00 94.62 80 TRP A N 1
ATOM 630 C CA . TRP A 1 80 ? 11.238 1.760 -2.722 1.00 94.62 80 TRP A CA 1
ATOM 631 C C . TRP A 1 80 ? 11.392 1.676 -1.201 1.00 94.62 80 TRP A C 1
ATOM 633 O O . TRP A 1 80 ? 10.440 1.352 -0.498 1.00 94.62 80 TRP A O 1
ATOM 643 N N . HIS A 1 81 ? 12.570 2.025 -0.673 1.00 93.94 81 HIS A N 1
ATOM 644 C CA . HIS A 1 81 ? 12.828 1.997 0.764 1.00 93.94 81 HIS A CA 1
ATOM 645 C C . HIS A 1 81 ? 11.968 3.025 1.514 1.00 93.94 81 HIS A C 1
ATOM 647 O O . HIS A 1 81 ? 11.437 2.730 2.581 1.00 93.94 81 HIS A O 1
ATOM 653 N N . SER A 1 82 ? 11.764 4.217 0.944 1.00 91.38 82 SER A N 1
ATOM 654 C CA . SER A 1 82 ? 10.890 5.244 1.523 1.00 91.38 82 SER A CA 1
ATOM 655 C C . SER A 1 82 ? 9.426 4.799 1.537 1.00 91.38 82 SER A C 1
ATOM 657 O O . SER A 1 82 ? 8.735 5.004 2.536 1.00 91.38 82 SER A O 1
ATOM 659 N N . VAL A 1 83 ? 8.971 4.152 0.459 1.00 92.69 83 VAL A N 1
ATOM 660 C CA . VAL A 1 83 ? 7.628 3.558 0.377 1.00 92.69 83 VAL A CA 1
ATOM 661 C C . VAL A 1 83 ? 7.481 2.454 1.425 1.00 92.69 83 VAL A C 1
ATOM 663 O O . VAL A 1 83 ? 6.557 2.497 2.232 1.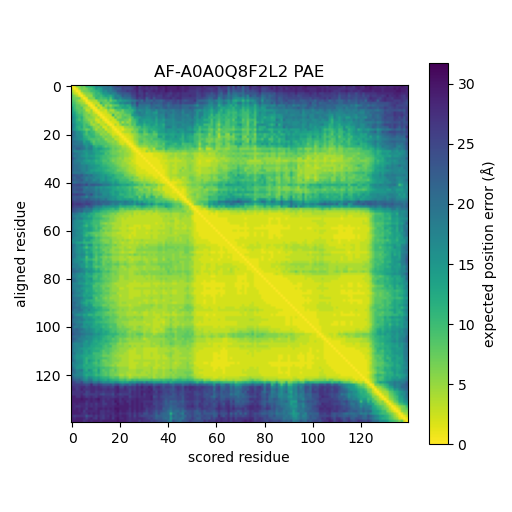00 92.69 83 VAL A O 1
ATOM 666 N N . TYR A 1 84 ? 8.431 1.521 1.494 1.00 94.00 84 TYR A N 1
ATOM 667 C CA . TYR A 1 84 ? 8.410 0.417 2.450 1.00 94.00 84 TYR A CA 1
ATOM 668 C C . TYR A 1 84 ? 8.411 0.897 3.911 1.00 94.00 84 TYR A C 1
ATOM 670 O O . TYR A 1 84 ? 7.601 0.442 4.719 1.00 94.00 84 TYR A O 1
ATOM 678 N N . VAL A 1 85 ? 9.254 1.867 4.275 1.00 91.19 85 VAL A N 1
ATOM 679 C CA . VAL A 1 85 ? 9.278 2.428 5.639 1.00 91.19 85 VAL A CA 1
ATOM 680 C C . VAL A 1 85 ? 7.937 3.072 6.001 1.00 91.19 85 VAL A C 1
ATOM 682 O O . VAL A 1 85 ? 7.435 2.881 7.108 1.00 91.19 85 VAL A O 1
ATOM 685 N N . ARG A 1 86 ? 7.308 3.797 5.071 1.00 90.50 86 ARG A N 1
ATOM 686 C CA . ARG A 1 86 ? 5.980 4.378 5.309 1.00 90.50 86 ARG A CA 1
ATOM 687 C C . ARG A 1 86 ? 4.899 3.298 5.417 1.00 90.50 86 ARG A C 1
ATOM 689 O O . ARG A 1 86 ? 4.073 3.378 6.321 1.00 90.50 86 ARG A O 1
ATOM 696 N N . PHE A 1 87 ? 4.940 2.276 4.559 1.00 93.19 87 PHE A N 1
ATOM 697 C CA . PHE A 1 87 ? 4.044 1.118 4.621 1.00 93.19 87 PHE A CA 1
ATOM 698 C C . PHE A 1 87 ? 4.127 0.411 5.977 1.00 93.19 87 PHE A C 1
ATOM 700 O O . PHE A 1 87 ? 3.098 0.170 6.606 1.00 93.19 87 PHE A O 1
ATOM 707 N N . THR A 1 88 ? 5.340 0.125 6.457 1.00 90.94 88 THR A N 1
ATOM 708 C CA . THR A 1 88 ? 5.542 -0.569 7.736 1.00 90.94 88 THR A CA 1
ATOM 709 C C . THR A 1 88 ? 5.079 0.265 8.925 1.00 90.94 88 THR A C 1
ATOM 711 O O . THR A 1 88 ? 4.490 -0.289 9.850 1.00 90.94 88 THR A O 1
ATOM 714 N N . ARG A 1 89 ? 5.267 1.591 8.889 1.00 86.69 89 ARG A N 1
ATOM 715 C CA . ARG A 1 89 ? 4.705 2.505 9.891 1.00 86.69 89 ARG A CA 1
ATOM 716 C C . ARG A 1 89 ? 3.177 2.433 9.924 1.00 86.69 89 ARG A C 1
ATOM 718 O O . ARG A 1 89 ? 2.615 2.254 10.994 1.00 86.69 89 ARG A O 1
ATOM 725 N N . TRP A 1 90 ? 2.512 2.503 8.771 1.00 88.56 90 TRP A N 1
ATOM 726 C CA . TRP A 1 90 ? 1.048 2.391 8.701 1.00 88.56 90 TRP A CA 1
ATOM 727 C C . TRP A 1 90 ? 0.533 1.033 9.178 1.00 88.56 90 TRP A C 1
ATOM 729 O O . TRP A 1 90 ? -0.502 0.975 9.834 1.00 88.56 90 TRP A O 1
ATOM 739 N N . ALA A 1 91 ? 1.274 -0.044 8.912 1.00 89.31 91 ALA A N 1
ATOM 740 C CA . ALA A 1 91 ? 0.947 -1.367 9.435 1.00 89.31 91 ALA A CA 1
ATOM 741 C C . ALA A 1 91 ? 1.072 -1.432 10.960 1.00 89.31 91 ALA A C 1
ATOM 743 O O . ALA A 1 91 ? 0.234 -2.036 11.617 1.00 89.31 91 ALA A O 1
ATOM 744 N N . GLN A 1 92 ? 2.087 -0.784 11.533 1.00 84.25 92 GLN A N 1
ATOM 745 C CA . GLN A 1 92 ? 2.265 -0.711 12.987 1.00 84.25 92 GLN A CA 1
ATOM 746 C C . GLN A 1 92 ? 1.231 0.195 13.669 1.00 84.25 92 GLN A C 1
ATOM 748 O O . GLN A 1 92 ? 0.863 -0.065 14.809 1.00 84.25 92 GLN A O 1
ATOM 753 N N . GLU A 1 93 ? 0.775 1.244 12.986 1.00 81.62 93 GLU A N 1
ATOM 754 C CA . GLU A 1 93 ? -0.249 2.179 13.470 1.00 81.62 93 GLU A CA 1
ATOM 755 C C . GLU A 1 93 ? -1.686 1.658 13.255 1.00 81.62 93 GLU A C 1
ATOM 757 O O . GLU A 1 93 ? -2.631 2.327 13.656 1.00 81.62 93 GLU A O 1
ATOM 762 N N . GLY A 1 94 ? -1.873 0.488 12.626 1.00 83.12 94 GLY A N 1
ATOM 763 C CA . GLY A 1 94 ? -3.199 -0.081 12.334 1.00 83.12 94 GLY A CA 1
ATOM 764 C C . GLY A 1 94 ? -3.968 0.639 11.221 1.00 83.12 94 GLY A C 1
ATOM 765 O O . GLY A 1 94 ? -5.111 0.304 10.933 1.00 83.12 94 GLY A O 1
ATOM 766 N N . ILE A 1 95 ? -3.339 1.601 10.541 1.00 85.06 95 ILE A N 1
ATOM 767 C CA . ILE A 1 95 ? -3.979 2.417 9.502 1.00 85.06 95 ILE A CA 1
ATOM 768 C C . ILE A 1 95 ? -4.462 1.550 8.337 1.00 85.06 95 ILE A C 1
ATOM 770 O O . ILE A 1 95 ? -5.505 1.831 7.751 1.00 85.06 95 ILE A O 1
ATOM 774 N N . TRP A 1 96 ? -3.721 0.494 7.989 1.00 88.56 96 TRP A N 1
ATOM 775 C CA . TRP A 1 96 ? -4.114 -0.378 6.884 1.00 88.56 96 TRP A CA 1
ATOM 776 C C . TRP A 1 96 ? -5.435 -1.103 7.127 1.00 88.56 96 TRP A C 1
ATOM 778 O O . TRP A 1 96 ? -6.149 -1.318 6.156 1.00 88.56 96 TRP A O 1
ATOM 788 N N . ASP A 1 97 ? -5.793 -1.415 8.375 1.00 87.25 97 ASP A N 1
ATOM 789 C CA . ASP A 1 97 ? -7.080 -2.046 8.686 1.00 87.25 97 ASP A CA 1
ATOM 790 C C . ASP A 1 97 ? -8.234 -1.113 8.294 1.00 87.25 97 ASP A C 1
ATOM 792 O O . ASP A 1 97 ? -9.187 -1.522 7.628 1.00 87.25 97 ASP A O 1
ATOM 796 N N . GLU A 1 98 ? -8.102 0.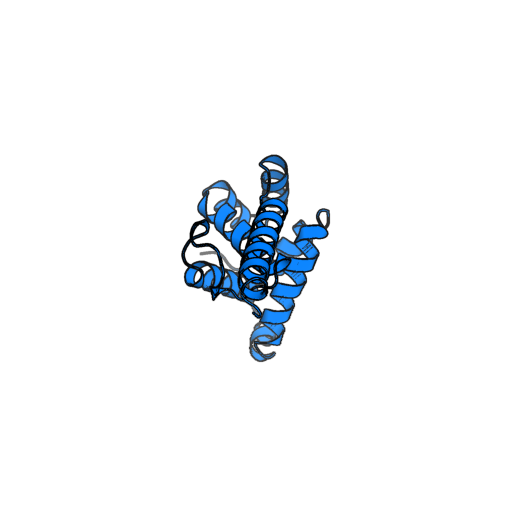173 8.630 1.00 82.38 98 GLU A N 1
ATOM 797 C CA . GLU A 1 98 ? -9.078 1.195 8.261 1.00 82.38 98 GLU A CA 1
ATOM 798 C C . GLU A 1 98 ? -9.107 1.418 6.743 1.00 82.38 98 GLU A C 1
ATOM 800 O O . GLU A 1 98 ? -10.184 1.495 6.155 1.00 82.38 98 GLU A O 1
ATOM 805 N N . VAL A 1 99 ? -7.942 1.463 6.084 1.00 84.00 99 VAL A N 1
ATOM 806 C CA . VAL A 1 99 ? -7.847 1.597 4.619 1.00 84.00 99 VAL A CA 1
ATOM 807 C C . VAL A 1 99 ? -8.510 0.411 3.916 1.00 84.00 99 VAL A C 1
ATOM 809 O O . VAL A 1 99 ? -9.315 0.631 3.017 1.00 84.00 99 VAL A O 1
ATOM 812 N N . ILE A 1 100 ? -8.225 -0.827 4.325 1.00 88.12 100 ILE A N 1
ATOM 813 C CA . ILE A 1 100 ? -8.791 -2.044 3.723 1.00 88.12 100 ILE A CA 1
ATOM 814 C C . ILE A 1 100 ? -10.312 -2.074 3.901 1.00 88.12 100 ILE A C 1
ATOM 816 O O . ILE A 1 100 ? -11.026 -2.298 2.926 1.00 88.12 100 ILE A O 1
ATOM 820 N N . ALA A 1 101 ? -10.824 -1.777 5.101 1.00 84.88 101 ALA A N 1
ATOM 821 C CA . ALA A 1 101 ? -12.268 -1.700 5.346 1.00 84.88 101 ALA A CA 1
ATOM 822 C C . ALA A 1 101 ? -12.951 -0.660 4.438 1.00 84.88 101 ALA A C 1
ATOM 824 O O . ALA A 1 101 ? -14.049 -0.872 3.916 1.00 84.88 101 ALA A O 1
ATOM 825 N N . SER A 1 102 ? -12.264 0.455 4.196 1.00 79.62 102 SER A N 1
ATOM 826 C CA . SER A 1 102 ? -12.717 1.522 3.310 1.00 79.62 102 SER A CA 1
ATOM 827 C C . SER A 1 102 ? -12.826 1.079 1.838 1.00 79.62 102 SER A C 1
ATOM 829 O O . SER A 1 102 ? -13.675 1.583 1.107 1.00 79.62 102 SER A O 1
ATOM 831 N N . LEU A 1 103 ? -12.025 0.090 1.424 1.00 80.62 103 LEU A N 1
ATOM 832 C CA . LEU A 1 103 ? -11.944 -0.439 0.059 1.00 80.62 103 LEU A CA 1
ATOM 833 C C . LEU A 1 103 ? -12.880 -1.628 -0.207 1.00 80.62 103 LEU A C 1
ATOM 835 O O . LEU A 1 103 ? -12.754 -2.261 -1.249 1.00 80.62 103 LEU A O 1
ATOM 839 N N . HIS A 1 104 ? -13.823 -1.948 0.685 1.00 79.50 104 HIS A N 1
ATOM 840 C CA . HIS A 1 104 ? -14.681 -3.141 0.556 1.00 79.50 104 HIS A CA 1
ATOM 841 C C . HIS A 1 104 ? -15.440 -3.251 -0.787 1.00 79.50 104 HIS A C 1
ATOM 843 O O . HIS A 1 104 ? -15.735 -4.357 -1.231 1.00 79.50 104 HIS A O 1
ATOM 849 N N . ALA A 1 105 ? -15.740 -2.126 -1.449 1.00 80.19 105 ALA A N 1
ATOM 850 C CA . ALA A 1 105 ? -16.384 -2.088 -2.768 1.00 80.19 105 ALA A CA 1
ATOM 851 C C . ALA A 1 105 ? -15.427 -2.381 -3.947 1.00 80.19 105 ALA A C 1
ATOM 853 O O . ALA A 1 105 ? -15.872 -2.515 -5.085 1.00 80.19 105 ALA A O 1
ATOM 854 N N . HIS A 1 106 ? -14.123 -2.484 -3.683 1.00 80.69 106 HIS A N 1
ATOM 855 C CA . HIS A 1 106 ? -13.048 -2.691 -4.653 1.00 80.69 106 HIS A CA 1
ATOM 856 C C . HIS A 1 106 ? -12.187 -3.900 -4.251 1.00 80.69 106 HIS A C 1
ATOM 858 O O . HIS A 1 106 ? -11.009 -3.775 -3.905 1.00 80.69 106 HIS A O 1
ATOM 864 N N . ALA A 1 107 ? -12.792 -5.092 -4.253 1.00 84.94 107 ALA A N 1
ATOM 865 C CA . ALA A 1 107 ? -12.132 -6.338 -3.846 1.00 84.94 107 ALA A CA 1
ATOM 866 C C . ALA A 1 107 ? -10.853 -6.643 -4.655 1.00 84.94 107 ALA A C 1
ATOM 868 O O . ALA A 1 107 ? -9.899 -7.210 -4.123 1.00 84.94 107 ALA A O 1
ATOM 869 N N . ASP A 1 108 ? -10.796 -6.189 -5.912 1.00 83.31 108 ASP A N 1
ATOM 870 C CA . ASP A 1 108 ? -9.643 -6.302 -6.810 1.00 83.31 108 ASP A CA 1
ATOM 871 C C . ASP A 1 108 ? -8.364 -5.664 -6.245 1.00 83.31 108 ASP A C 1
ATOM 873 O O . ASP A 1 108 ? -7.268 -6.149 -6.523 1.00 83.31 108 ASP A O 1
ATOM 877 N N . ILE A 1 109 ? -8.492 -4.638 -5.397 1.00 84.81 109 ILE A N 1
ATOM 878 C CA . ILE A 1 109 ? -7.368 -3.972 -4.720 1.00 84.81 109 ILE A CA 1
ATOM 879 C C . ILE A 1 109 ? -7.346 -4.213 -3.206 1.00 84.81 109 ILE A C 1
ATOM 881 O O . ILE A 1 109 ? -6.264 -4.238 -2.612 1.00 84.81 109 ILE A O 1
ATOM 885 N N . ALA A 1 110 ? -8.503 -4.443 -2.578 1.00 88.38 110 ALA A N 1
ATOM 886 C CA . ALA A 1 110 ? -8.593 -4.720 -1.148 1.00 88.38 110 ALA A CA 1
ATOM 887 C C . ALA A 1 110 ? -7.955 -6.071 -0.790 1.00 88.38 110 ALA A C 1
ATOM 889 O O . ALA A 1 110 ? -7.131 -6.128 0.125 1.00 88.38 110 ALA A O 1
ATOM 890 N N . ASP A 1 111 ? -8.247 -7.136 -1.545 1.00 92.00 111 ASP A N 1
ATOM 891 C CA . ASP A 1 111 ? -7.743 -8.479 -1.235 1.00 92.00 111 ASP A CA 1
ATOM 892 C C . ASP A 1 111 ? -6.216 -8.586 -1.379 1.00 92.00 111 ASP A C 1
ATOM 894 O O . ASP A 1 111 ? -5.561 -9.152 -0.492 1.00 92.00 111 ASP A O 1
ATOM 898 N N . PRO A 1 112 ? -5.583 -8.067 -2.456 1.00 92.69 112 PRO A N 1
ATOM 899 C CA . PRO A 1 112 ? -4.128 -8.014 -2.528 1.00 92.69 112 PRO A CA 1
ATOM 900 C C . PRO A 1 112 ? -3.511 -7.223 -1.379 1.00 92.69 112 PRO A C 1
ATOM 902 O O . PRO A 1 112 ? -2.531 -7.685 -0.787 1.00 92.69 112 PRO A O 1
ATOM 905 N N . LEU A 1 113 ? -4.079 -6.061 -1.043 1.00 92.75 113 LEU A N 1
ATOM 906 C CA . LEU A 1 113 ? -3.566 -5.217 0.032 1.00 92.75 113 LEU A CA 1
ATOM 907 C C . LEU A 1 113 ? -3.651 -5.930 1.385 1.00 92.75 113 LEU A C 1
ATOM 909 O O . LEU A 1 113 ? -2.666 -5.963 2.123 1.00 92.75 113 LEU A O 1
ATOM 913 N N . GLN A 1 114 ? -4.786 -6.568 1.676 1.00 94.69 114 GLN A N 1
ATOM 914 C CA . GLN A 1 114 ? -4.983 -7.350 2.891 1.00 94.69 114 GLN A CA 1
ATOM 915 C C . GLN A 1 114 ? -3.954 -8.475 3.013 1.00 94.69 114 GLN A C 1
ATOM 917 O O . GLN A 1 114 ? -3.342 -8.631 4.070 1.00 94.69 114 GLN A O 1
ATOM 922 N N . ARG A 1 115 ? -3.692 -9.221 1.931 1.00 95.62 115 ARG A N 1
ATOM 923 C CA . ARG A 1 115 ? -2.658 -10.270 1.931 1.00 95.62 115 ARG A CA 1
ATOM 924 C C . ARG A 1 115 ? -1.261 -9.716 2.192 1.00 95.62 115 ARG A C 1
ATOM 926 O O . ARG A 1 115 ? -0.511 -10.316 2.963 1.00 95.62 115 ARG A O 1
ATOM 933 N N . LEU A 1 116 ? -0.900 -8.594 1.566 1.00 95.56 116 LEU A N 1
ATOM 934 C CA . LEU A 1 116 ? 0.407 -7.960 1.760 1.00 95.56 116 LEU A CA 1
ATOM 935 C C . LEU A 1 116 ? 0.604 -7.523 3.220 1.00 95.56 116 LEU A C 1
ATOM 937 O O . LEU A 1 116 ? 1.657 -7.776 3.807 1.00 95.56 116 LEU A O 1
ATOM 941 N N . VAL A 1 117 ? -0.418 -6.898 3.812 1.00 94.88 117 VAL A N 1
ATOM 942 C CA . VAL A 1 117 ? -0.401 -6.445 5.210 1.00 94.88 117 VAL A CA 1
ATOM 943 C C . VAL A 1 117 ? -0.324 -7.632 6.168 1.00 94.88 117 VAL A C 1
ATOM 945 O O . VAL A 1 117 ? 0.543 -7.634 7.040 1.00 94.88 117 VAL A O 1
ATOM 948 N N . ALA A 1 118 ? -1.149 -8.665 5.970 1.00 93.62 118 ALA A N 1
ATOM 949 C CA . ALA A 1 118 ? -1.121 -9.882 6.781 1.00 93.62 118 ALA A CA 1
ATOM 950 C C . ALA A 1 118 ? 0.254 -10.564 6.736 1.00 93.62 118 ALA A C 1
ATOM 952 O O . ALA A 1 118 ? 0.847 -10.815 7.778 1.00 93.62 118 ALA A O 1
ATOM 953 N N . THR A 1 119 ? 0.827 -10.736 5.539 1.00 93.06 119 THR A N 1
ATOM 954 C CA . THR A 1 119 ? 2.169 -11.322 5.364 1.00 93.06 119 THR A CA 1
ATOM 955 C C . THR A 1 119 ? 3.234 -10.531 6.125 1.00 93.06 119 THR A C 1
ATOM 957 O O . THR A 1 119 ? 4.109 -11.107 6.774 1.00 93.06 119 THR A O 1
ATOM 960 N N . TYR A 1 120 ? 3.170 -9.196 6.069 1.00 92.44 120 TYR A N 1
ATOM 961 C CA . TYR A 1 120 ? 4.084 -8.350 6.828 1.00 92.44 120 TYR A CA 1
ATOM 962 C C . TYR A 1 120 ? 3.917 -8.554 8.340 1.00 92.44 120 TYR A C 1
ATOM 964 O O . TYR A 1 120 ? 4.919 -8.750 9.029 1.00 92.44 120 TYR A O 1
ATOM 972 N N . LEU A 1 121 ? 2.686 -8.535 8.853 1.00 89.62 121 LEU A N 1
ATOM 973 C CA . LEU A 1 121 ? 2.405 -8.725 10.279 1.00 89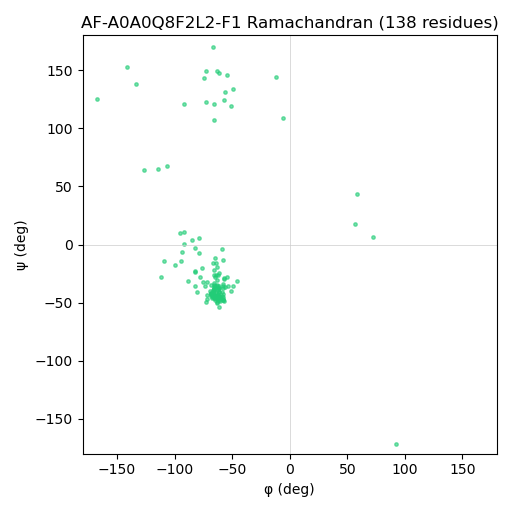.62 121 LEU A CA 1
ATOM 974 C C . LEU A 1 121 ? 2.844 -10.115 10.768 1.00 89.62 121 LEU A C 1
ATOM 976 O O . LEU A 1 121 ? 3.506 -10.203 11.800 1.00 89.62 121 LEU A O 1
ATOM 980 N N . ASP A 1 122 ? 2.586 -11.169 9.994 1.00 87.81 122 ASP A N 1
ATOM 981 C CA . ASP A 1 122 ? 2.992 -12.543 10.313 1.00 87.81 122 ASP A CA 1
ATOM 982 C C . ASP A 1 122 ? 4.520 -12.695 10.344 1.00 87.81 122 ASP A C 1
ATOM 984 O O . ASP A 1 122 ? 5.079 -13.309 11.255 1.00 87.81 122 ASP A O 1
ATOM 988 N N . SER A 1 123 ? 5.224 -12.070 9.390 1.00 84.00 123 SER A N 1
ATOM 989 C CA . SER A 1 123 ? 6.696 -12.071 9.337 1.00 84.00 123 SER A CA 1
ATOM 99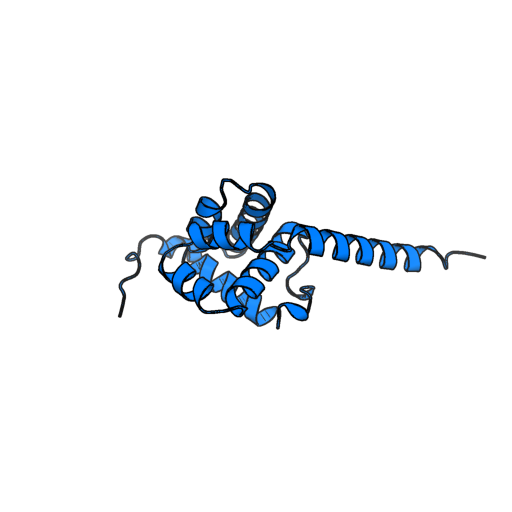0 C C . SER A 1 123 ? 7.348 -11.328 10.512 1.00 84.00 123 SER A C 1
ATOM 992 O O . SER A 1 123 ? 8.515 -11.549 10.842 1.00 84.00 123 SER A O 1
ATOM 994 N N . ARG A 1 124 ? 6.600 -10.430 11.159 1.00 76.88 124 ARG A N 1
ATOM 995 C CA . ARG A 1 124 ? 7.023 -9.630 12.308 1.00 76.88 124 ARG A CA 1
ATOM 996 C C . ARG A 1 124 ? 6.344 -10.175 13.562 1.00 76.88 124 ARG A C 1
ATOM 998 O O . ARG A 1 124 ? 5.515 -9.472 14.126 1.00 76.88 124 ARG A O 1
ATOM 1005 N N . HIS A 1 125 ? 6.713 -11.400 13.967 1.00 58.66 125 HIS A N 1
ATOM 1006 C CA . HIS A 1 125 ? 6.291 -12.143 15.175 1.00 58.66 125 HIS A CA 1
ATOM 1007 C C . HIS A 1 125 ? 5.509 -11.345 16.261 1.00 58.66 125 HIS A C 1
ATOM 1009 O O . HIS A 1 125 ? 5.877 -10.217 16.600 1.00 58.66 125 HIS A O 1
ATOM 1015 N N . PRO A 1 126 ? 4.523 -11.971 16.940 1.00 50.59 126 PRO A N 1
ATOM 1016 C CA . PRO A 1 126 ? 3.410 -11.338 17.677 1.00 50.59 126 PRO A CA 1
ATOM 1017 C C . PRO A 1 126 ? 3.746 -10.359 18.824 1.00 50.59 126 PRO A C 1
ATOM 1019 O O . PRO A 1 126 ? 2.841 -9.719 19.356 1.00 50.59 126 PRO A O 1
ATOM 1022 N N . ALA A 1 127 ? 5.015 -10.154 19.183 1.00 47.22 127 ALA A N 1
ATOM 1023 C CA . ALA A 1 127 ? 5.430 -9.104 20.118 1.00 47.22 127 ALA A CA 1
ATOM 1024 C C . ALA A 1 127 ? 5.104 -7.680 19.613 1.00 47.22 127 ALA A C 1
ATOM 1026 O O . ALA A 1 127 ? 4.935 -6.757 20.407 1.00 47.22 127 ALA A O 1
ATOM 1027 N N . SER A 1 128 ? 4.974 -7.496 18.296 1.00 46.97 128 SER A N 1
ATOM 1028 C CA . SER A 1 128 ? 4.518 -6.244 17.676 1.00 46.97 128 SER A CA 1
ATOM 1029 C C . SER A 1 128 ? 2.997 -6.035 17.813 1.00 46.97 128 SER A C 1
ATOM 1031 O O . SER A 1 128 ? 2.546 -4.901 17.981 1.00 46.97 128 SER A O 1
ATOM 1033 N N . VAL A 1 129 ? 2.232 -7.135 17.816 1.00 46.66 129 VAL A N 1
ATOM 1034 C CA . VAL A 1 129 ? 0.764 -7.194 17.934 1.00 46.66 129 VAL A CA 1
ATOM 1035 C C . VAL A 1 129 ? 0.304 -6.999 19.385 1.00 46.66 129 VAL A C 1
ATOM 1037 O O . VAL A 1 129 ? -0.769 -6.450 19.616 1.00 46.66 129 VAL A O 1
ATOM 1040 N N . ALA A 1 130 ? 1.129 -7.364 20.373 1.00 44.50 130 ALA A N 1
ATOM 1041 C CA . ALA A 1 130 ? 0.831 -7.214 21.804 1.00 44.50 130 ALA A CA 1
ATOM 1042 C C . ALA A 1 130 ? 0.701 -5.749 22.283 1.00 44.50 130 ALA A C 1
ATOM 1044 O O . ALA A 1 130 ? 0.192 -5.502 23.370 1.00 44.50 130 ALA A O 1
ATOM 1045 N N . ARG A 1 131 ? 1.086 -4.755 21.465 1.00 48.81 131 ARG A N 1
ATOM 1046 C CA . ARG A 1 131 ? 0.803 -3.327 21.725 1.00 48.81 131 ARG A CA 1
ATOM 1047 C C . ARG A 1 131 ? -0.630 -2.900 21.366 1.00 48.81 131 ARG A C 1
ATOM 1049 O O . ARG A 1 131 ? -0.939 -1.716 21.454 1.00 48.81 131 ARG A O 1
ATOM 1056 N N . ARG A 1 132 ? -1.498 -3.847 20.980 1.00 51.53 132 ARG A N 1
ATOM 1057 C CA . ARG A 1 132 ? -2.927 -3.638 20.668 1.00 51.53 132 ARG A CA 1
ATOM 1058 C C . ARG A 1 132 ? -3.756 -3.042 21.816 1.00 51.53 132 ARG A C 1
ATOM 1060 O O . ARG A 1 132 ? -4.859 -2.577 21.555 1.00 51.53 132 ARG A O 1
ATOM 1067 N N . GLU A 1 133 ? -3.238 -3.006 23.044 1.00 43.97 133 GLU A N 1
ATOM 1068 C CA . GLU A 1 133 ? -3.907 -2.422 24.215 1.00 43.97 133 GLU A CA 1
ATOM 1069 C C . GLU A 1 133 ? -3.149 -1.186 24.736 1.00 43.97 133 GLU A C 1
ATOM 1071 O O . GLU A 1 133 ? -2.580 -1.170 25.823 1.00 43.97 133 GLU A O 1
ATOM 1076 N N . GLY A 1 134 ? -3.099 -0.131 23.923 1.00 46.31 134 GLY A N 1
ATOM 1077 C CA . GLY A 1 134 ? -2.589 1.193 24.295 1.00 46.31 134 GLY A CA 1
ATOM 1078 C C . GLY A 1 134 ? -3.453 2.276 23.646 1.00 46.31 134 GLY A C 1
ATOM 1079 O O . GLY A 1 134 ? -4.094 1.988 22.633 1.00 46.31 134 GLY A O 1
ATOM 1080 N N . PRO A 1 135 ? -3.557 3.485 24.227 1.00 44.50 135 PRO A N 1
ATOM 1081 C CA . PRO A 1 135 ? -4.640 4.411 23.918 1.00 44.50 135 PRO A CA 1
ATOM 1082 C C . PRO A 1 135 ? -4.715 4.721 22.421 1.00 44.50 135 PRO A C 1
ATOM 1084 O O . PRO A 1 135 ? -3.710 5.056 21.792 1.00 44.50 135 PRO A O 1
ATOM 1087 N N . ARG A 1 136 ? -5.936 4.623 21.868 1.00 55.56 136 ARG A N 1
ATOM 1088 C CA . ARG A 1 136 ? -6.271 5.148 20.541 1.00 55.56 136 ARG A CA 1
ATOM 1089 C C . ARG A 1 136 ? -5.799 6.598 20.495 1.00 55.56 136 ARG A C 1
ATOM 1091 O O . ARG A 1 136 ? -6.213 7.396 21.329 1.00 55.56 136 ARG A O 1
ATOM 1098 N N . PHE A 1 137 ? -4.890 6.850 19.559 1.00 50.06 137 PHE A N 1
ATOM 1099 C CA . PHE A 1 137 ? -4.246 8.116 19.220 1.00 50.06 137 PHE A CA 1
ATOM 1100 C C . PHE A 1 137 ? -4.784 9.360 19.958 1.00 50.06 137 PHE A C 1
ATOM 1102 O O . PHE A 1 137 ? -5.871 9.854 19.662 1.00 50.06 137 PHE A O 1
ATOM 1109 N N . THR A 1 138 ? -3.985 9.902 20.880 1.00 38.38 138 THR A N 1
ATOM 1110 C CA . THR A 1 138 ? -4.170 11.238 21.465 1.00 38.38 138 THR A CA 1
ATOM 1111 C C . THR A 1 138 ? -3.375 12.273 20.657 1.00 38.38 138 THR A C 1
ATOM 1113 O O . THR A 1 138 ? -2.154 12.120 20.558 1.00 38.38 138 THR A O 1
ATOM 1116 N N . PRO A 1 139 ? -4.014 13.309 20.081 1.00 38.88 139 PRO A N 1
ATOM 1117 C CA . PRO A 1 139 ? -3.313 14.357 19.343 1.00 38.88 139 PRO A CA 1
ATOM 1118 C C . PRO A 1 139 ? -2.569 15.313 20.293 1.00 38.88 139 PRO A C 1
ATOM 1120 O O . PRO A 1 139 ? -3.087 15.648 21.359 1.00 38.88 139 PRO A O 1
ATOM 1123 N N . PHE A 1 140 ? -1.386 15.767 19.867 1.00 38.53 140 PHE A N 1
ATOM 1124 C CA . PHE A 1 140 ? -0.747 17.006 20.324 1.00 38.53 140 PHE A CA 1
ATOM 1125 C C . PHE A 1 140 ? -0.824 18.035 19.197 1.00 38.53 140 PHE A C 1
ATOM 1127 O O . PHE A 1 140 ? -0.636 17.616 18.028 1.00 38.53 140 PHE A O 1
#

Solvent-accessible surface area (backbone atoms only — not comparable to full-atom values): 8134 Å² total; per-residue (Å²): 143,79,87,76,64,66,63,58,51,54,50,53,51,53,50,50,53,50,53,51,47,48,62,74,38,59,66,51,73,69,56,44,50,53,49,49,72,42,35,55,73,74,58,23,59,51,42,79,74,30,73,67,40,52,38,44,50,40,48,52,44,36,37,26,69,68,65,50,59,63,92,71,51,61,66,90,56,40,61,42,66,62,49,49,54,51,51,53,50,35,59,74,70,49,49,51,60,52,47,41,64,47,29,66,92,41,56,88,58,25,53,29,41,51,51,46,51,49,53,53,52,64,75,48,56,67,79,69,58,69,62,76,85,59,82,81,84,79,87,130

Foldseek 3Di:
DDDPPPVVVVVVVVVVLLVVLLVLLDQDPVSLVLLLVQADPVLNVVSVPDPLSVLLLSQLLSCLLVVDPLCPGDCVSPDSVVSVVVVVVCLLLVRLVSSLVSCPVPCSRSVSNVVVSVVVCVVVPCVSVVCVPDDDDDDD

Sequence (140 aa):
MMEERSWEQGVVAAEAEMVDAFAAVQLDQARWDAIVATLPPLVRARAVNGERTRAFLEAVLWVAVTRQPWGRLPRMWGPWHSVYVRFTRWAQEGIWDEVIASLHAHADIADPLQRLVATYLDSRHPASVARREGPRFTPF

Secondary structure (DSSP, 8-state):
---SHHHHHHHHHHHHHHHHHHHHH---HHHHHHHHHHS-HHHHHHHHT-HHHHHHHHHHHHHHHH---GGG--GGG--HHHHHHHHHHHHHTTHHHHHHHHTTT-HHHHHHHHHHHHHHHHHS-TTTGGGGSS-S----